Protein AF-A0A923RQ24-F1 (afdb_monomer)

Solvent-accessible surface area (backbone atoms only — not comparable to full-atom values): 4421 Å² total; per-residue (Å²): 129,66,66,66,40,54,54,36,51,49,48,53,51,54,51,47,57,51,26,62,77,63,68,19,39,48,49,91,44,51,65,56,54,51,51,47,48,54,54,23,52,76,66,69,53,58,69,73,62,50,50,52,54,49,47,48,73,75,73,39,47,76,36,84,70,81,78,80,73,75,78,77,83,128

Mean predicted aligned error: 5.89 Å

pLDDT: mean 89.64, std 13.72, range [48.12, 97.75]

Organism: NCBI:txid2763054

Structure (mmCIF, N/CA/C/O backbone):
data_AF-A0A923RQ24-F1
#
_entry.id   AF-A0A923RQ24-F1
#
loop_
_atom_site.group_PDB
_atom_site.id
_atom_site.type_symbol
_atom_site.label_atom_id
_atom_site.label_alt_id
_atom_site.label_comp_id
_atom_site.label_asym_id
_atom_site.label_entity_id
_atom_site.label_seq_id
_atom_site.pdbx_PDB_ins_code
_atom_site.Cartn_x
_atom_site.Cartn_y
_atom_site.Cartn_z
_atom_site.occupancy
_atom_site.B_iso_or_equiv
_atom_site.auth_seq_id
_atom_site.auth_comp_id
_atom_site.auth_asym_id
_atom_site.auth_atom_id
_atom_site.pdbx_PDB_model_num
ATOM 1 N N . MET A 1 1 ? 20.588 -0.769 -11.441 1.00 50.97 1 MET A N 1
ATOM 2 C CA . MET A 1 1 ? 20.072 -1.567 -10.306 1.00 50.97 1 MET A CA 1
ATOM 3 C C . MET A 1 1 ? 18.634 -1.972 -10.611 1.00 50.97 1 MET A C 1
ATOM 5 O O . MET A 1 1 ? 17.739 -1.168 -10.409 1.00 50.97 1 MET A O 1
ATOM 9 N N . PHE A 1 2 ? 18.414 -3.177 -11.143 1.00 55.00 2 PHE A N 1
ATOM 10 C CA . PHE A 1 2 ? 17.066 -3.706 -11.420 1.00 55.00 2 PHE A CA 1
ATOM 11 C C . PHE A 1 2 ? 16.430 -4.372 -10.187 1.00 55.00 2 PHE A C 1
ATOM 13 O O . PHE A 1 2 ? 15.226 -4.259 -9.980 1.00 55.00 2 PHE A O 1
ATOM 20 N N . GLY A 1 3 ? 17.254 -4.945 -9.299 1.00 67.69 3 GLY A N 1
ATOM 21 C CA . GLY A 1 3 ? 16.777 -5.640 -8.099 1.00 67.69 3 GLY A CA 1
ATOM 22 C C . GLY A 1 3 ? 15.918 -4.776 -7.169 1.00 67.69 3 GLY A C 1
ATOM 23 O O . GLY A 1 3 ? 14.913 -5.248 -6.654 1.00 67.69 3 GLY A O 1
ATOM 24 N N . SER A 1 4 ? 16.235 -3.488 -7.004 1.00 82.25 4 SER A N 1
ATOM 25 C CA . SER A 1 4 ? 15.456 -2.600 -6.128 1.00 82.25 4 S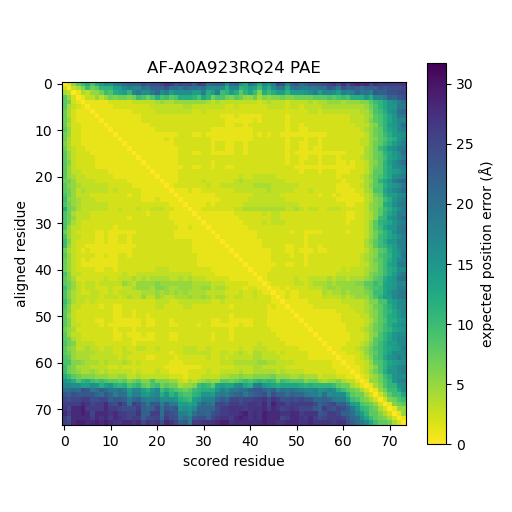ER A CA 1
ATOM 26 C C . SER A 1 4 ? 14.038 -2.337 -6.650 1.00 82.25 4 SER A C 1
ATOM 28 O O . SER A 1 4 ? 13.114 -2.198 -5.854 1.00 82.25 4 SER A O 1
ATOM 30 N N . MET A 1 5 ? 13.843 -2.295 -7.973 1.00 92.19 5 MET A N 1
ATOM 31 C CA . MET A 1 5 ? 12.524 -2.080 -8.578 1.00 92.19 5 MET A CA 1
ATOM 32 C C . MET A 1 5 ? 11.648 -3.326 -8.444 1.00 92.19 5 MET A C 1
ATOM 34 O O . MET A 1 5 ? 10.482 -3.212 -8.071 1.00 92.19 5 MET A O 1
ATOM 38 N N . GLU A 1 6 ? 12.195 -4.506 -8.737 1.00 91.50 6 GLU A N 1
ATOM 39 C CA . GLU A 1 6 ? 11.447 -5.764 -8.645 1.00 91.50 6 GLU A CA 1
ATOM 40 C C . GLU A 1 6 ? 11.045 -6.073 -7.203 1.00 91.50 6 GLU A C 1
ATOM 42 O O . GLU A 1 6 ? 9.885 -6.393 -6.960 1.00 91.50 6 GLU A O 1
ATOM 47 N N . LEU A 1 7 ? 11.946 -5.855 -6.239 1.00 94.69 7 LEU A N 1
ATOM 48 C CA . LEU A 1 7 ? 11.654 -6.019 -4.812 1.00 94.69 7 LEU A CA 1
ATOM 49 C C . LEU A 1 7 ? 10.553 -5.069 -4.323 1.00 94.69 7 LEU A C 1
ATOM 51 O O . LEU A 1 7 ? 9.666 -5.477 -3.578 1.00 94.69 7 LEU A O 1
ATOM 55 N N . LEU A 1 8 ? 10.583 -3.796 -4.732 1.00 95.56 8 LEU A N 1
ATOM 56 C CA . LEU A 1 8 ? 9.520 -2.848 -4.381 1.00 95.56 8 LEU A CA 1
ATOM 57 C C . LEU A 1 8 ? 8.194 -3.214 -5.060 1.00 95.56 8 LEU A C 1
ATOM 59 O O . LEU A 1 8 ? 7.139 -3.122 -4.438 1.00 95.56 8 LEU A O 1
ATOM 63 N N . GLY A 1 9 ? 8.247 -3.669 -6.313 1.00 96.00 9 GLY A N 1
ATOM 64 C CA . GLY A 1 9 ? 7.078 -4.148 -7.044 1.00 96.00 9 GLY A CA 1
ATOM 65 C C . GLY A 1 9 ? 6.438 -5.379 -6.403 1.00 96.00 9 GLY A C 1
ATOM 66 O O . GLY A 1 9 ? 5.213 -5.463 -6.364 1.00 96.00 9 GLY A O 1
ATOM 67 N N . ASP A 1 10 ? 7.247 -6.301 -5.884 1.00 96.25 10 ASP A N 1
ATOM 68 C CA . ASP A 1 10 ? 6.791 -7.476 -5.137 1.00 96.25 10 ASP A CA 1
ATOM 69 C C . ASP A 1 10 ? 6.134 -7.077 -3.809 1.00 96.25 10 ASP A C 1
ATOM 71 O O . ASP A 1 10 ? 5.023 -7.512 -3.513 1.00 96.25 10 ASP A O 1
ATOM 75 N N . LYS A 1 11 ? 6.731 -6.134 -3.065 1.00 96.31 11 LYS A N 1
ATOM 76 C CA . LYS A 1 11 ? 6.113 -5.579 -1.850 1.00 96.31 11 LYS A CA 1
ATOM 77 C C . LYS A 1 11 ? 4.747 -4.949 -2.122 1.00 96.31 11 LYS A C 1
ATOM 79 O O . LYS A 1 11 ? 3.828 -5.164 -1.337 1.00 96.31 11 LYS A O 1
ATOM 84 N N . ILE A 1 12 ? 4.585 -4.203 -3.219 1.00 97.31 12 ILE A N 1
ATOM 85 C CA . ILE A 1 12 ? 3.275 -3.646 -3.607 1.00 97.31 12 ILE A CA 1
ATOM 86 C C . ILE A 1 12 ? 2.256 -4.772 -3.812 1.00 97.31 12 ILE A C 1
ATOM 88 O O . ILE A 1 12 ? 1.121 -4.652 -3.361 1.00 97.31 12 ILE A O 1
ATOM 92 N N . ASP A 1 13 ? 2.662 -5.870 -4.450 1.00 97.56 13 ASP A N 1
ATOM 93 C CA . ASP A 1 13 ? 1.812 -7.035 -4.700 1.00 97.56 13 ASP A CA 1
ATOM 94 C C . ASP A 1 13 ? 1.389 -7.742 -3.403 1.00 97.56 13 ASP A C 1
ATOM 96 O O . ASP A 1 13 ? 0.202 -7.992 -3.183 1.00 97.56 13 ASP A O 1
ATOM 100 N N . GLN A 1 14 ? 2.344 -7.980 -2.500 1.00 97.69 14 GLN A N 1
ATOM 101 C CA . GLN A 1 14 ? 2.080 -8.580 -1.191 1.00 97.69 14 GLN A CA 1
ATOM 102 C C . GLN A 1 14 ? 1.118 -7.722 -0.359 1.00 97.69 14 GLN A C 1
ATOM 104 O O . GLN A 1 14 ? 0.137 -8.229 0.192 1.00 97.69 14 GLN A O 1
ATOM 109 N N . ARG A 1 15 ? 1.377 -6.409 -0.287 1.00 97.00 15 ARG A N 1
ATOM 110 C CA . ARG A 1 15 ? 0.529 -5.453 0.437 1.00 97.00 15 ARG A CA 1
ATOM 111 C C . ARG A 1 15 ? -0.869 -5.395 -0.168 1.00 97.00 15 ARG A C 1
ATOM 113 O O . A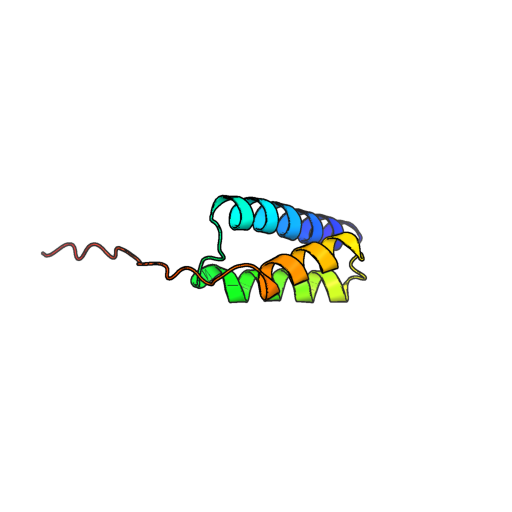RG A 1 15 ? -1.839 -5.517 0.570 1.00 97.00 15 ARG A O 1
ATOM 120 N N . PHE A 1 16 ? -0.972 -5.315 -1.494 1.00 97.62 16 PHE A N 1
ATOM 121 C CA . PHE A 1 16 ? -2.247 -5.363 -2.206 1.00 97.62 16 PHE A CA 1
ATOM 122 C C . PHE A 1 16 ? -3.055 -6.606 -1.820 1.00 97.62 16 PHE A C 1
ATOM 124 O O . PHE A 1 16 ? -4.169 -6.472 -1.323 1.00 97.62 16 PHE A O 1
ATOM 131 N N . SER A 1 17 ? -2.485 -7.807 -1.967 1.00 97.69 17 SER A N 1
ATOM 132 C CA . SER A 1 17 ? -3.192 -9.051 -1.633 1.00 97.69 17 SER A CA 1
ATOM 133 C C . SER A 1 17 ? -3.651 -9.080 -0.175 1.00 97.69 17 SER A C 1
ATOM 135 O O . SER A 1 17 ? -4.756 -9.539 0.109 1.00 97.69 17 SER A O 1
ATOM 137 N N . ARG A 1 18 ? -2.826 -8.580 0.751 1.00 97.25 18 ARG A N 1
ATOM 138 C CA . ARG A 1 18 ? -3.179 -8.499 2.171 1.00 97.25 18 ARG A CA 1
ATOM 139 C C . ARG A 1 18 ? -4.340 -7.534 2.413 1.00 97.25 18 ARG A C 1
ATOM 141 O O . ARG A 1 18 ? -5.267 -7.893 3.130 1.00 97.25 18 ARG A O 1
ATOM 148 N N . TYR A 1 19 ? -4.306 -6.340 1.827 1.00 97.44 19 TYR A N 1
ATOM 149 C CA . TYR A 1 19 ? -5.345 -5.325 2.027 1.00 97.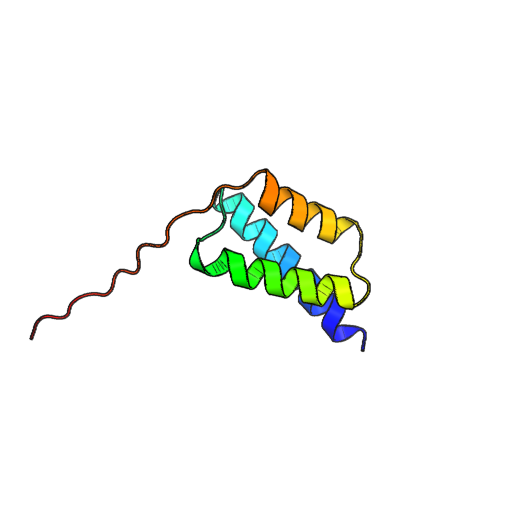44 19 TYR A CA 1
ATOM 150 C C . TYR A 1 19 ? -6.688 -5.728 1.425 1.00 97.44 19 TYR A C 1
ATOM 152 O O . TYR A 1 19 ? -7.724 -5.442 2.017 1.00 97.44 19 TYR A O 1
ATOM 160 N N . ILE A 1 20 ? -6.679 -6.451 0.301 1.00 97.50 20 ILE A N 1
ATOM 161 C CA . ILE A 1 20 ? -7.896 -7.051 -0.259 1.00 97.50 20 ILE A CA 1
ATOM 162 C C . ILE A 1 20 ? -8.495 -8.064 0.721 1.00 97.50 20 ILE A C 1
ATOM 164 O O . ILE A 1 20 ? -9.681 -7.984 1.019 1.00 97.50 20 ILE A O 1
ATOM 168 N N . SER A 1 21 ? -7.684 -8.967 1.282 1.00 97.00 21 SER A N 1
ATOM 169 C CA . SER A 1 21 ? -8.165 -9.940 2.276 1.00 97.00 21 SER A CA 1
ATOM 170 C C . SER A 1 21 ? -8.668 -9.301 3.574 1.00 97.00 21 SER A C 1
ATOM 172 O O . SER A 1 21 ? -9.485 -9.900 4.267 1.00 97.00 21 SER A O 1
ATOM 174 N N . LEU A 1 22 ? -8.176 -8.109 3.923 1.00 95.19 22 LEU A N 1
ATOM 175 C CA . LEU A 1 22 ? -8.611 -7.353 5.101 1.00 95.19 22 LEU A CA 1
ATOM 176 C C . LEU A 1 22 ? -9.802 -6.424 4.830 1.00 95.19 22 LEU A C 1
ATOM 178 O O . LEU A 1 22 ? -10.331 -5.853 5.781 1.00 95.19 22 LEU A O 1
ATOM 182 N N . ASP A 1 23 ? -10.206 -6.246 3.568 1.00 95.56 23 ASP A N 1
ATOM 183 C CA . ASP A 1 23 ? -11.162 -5.212 3.147 1.00 95.56 23 ASP A CA 1
ATOM 184 C C . A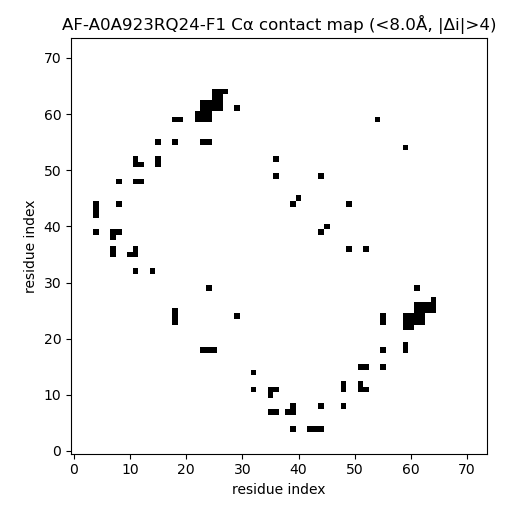SP A 1 23 ? -10.756 -3.801 3.633 1.00 95.56 23 ASP A C 1
ATOM 186 O O . ASP A 1 23 ? -11.574 -2.991 4.081 1.00 95.56 23 ASP A O 1
ATOM 190 N N . GLY A 1 24 ? -9.452 -3.506 3.601 1.00 95.75 24 GLY A N 1
ATOM 191 C CA . GLY A 1 24 ? -8.922 -2.242 4.100 1.00 95.75 24 GLY A CA 1
ATOM 192 C C . GLY A 1 24 ? -7.413 -2.215 4.327 1.00 95.75 24 GLY A C 1
ATOM 193 O O . GLY A 1 24 ? -6.719 -3.232 4.280 1.00 95.75 24 GLY A O 1
ATOM 194 N N . ILE A 1 25 ? -6.907 -1.013 4.586 1.00 96.94 25 ILE A N 1
ATOM 195 C CA . ILE A 1 25 ? -5.494 -0.725 4.847 1.00 96.94 25 ILE A CA 1
ATOM 196 C C . ILE A 1 25 ? -5.336 -0.429 6.339 1.00 96.94 25 ILE A C 1
ATOM 198 O O . ILE A 1 25 ? -5.990 0.493 6.821 1.00 96.94 25 ILE A O 1
ATOM 202 N N . PRO A 1 26 ? -4.478 -1.136 7.086 1.00 95.94 26 PRO A N 1
ATOM 203 C CA . PRO A 1 26 ? -4.176 -0.769 8.465 1.00 95.94 26 PRO A CA 1
ATOM 204 C C . PRO A 1 26 ? -3.601 0.650 8.529 1.00 95.94 26 PRO A C 1
ATOM 206 O O . PRO A 1 26 ? -2.697 0.977 7.762 1.00 95.94 26 PRO A O 1
ATOM 209 N N . GLU A 1 27 ? -4.099 1.481 9.444 1.00 95.25 27 GLU A N 1
ATOM 210 C CA . GLU A 1 27 ? -3.693 2.887 9.593 1.00 95.25 27 GLU A CA 1
ATOM 211 C C . GLU A 1 27 ? -2.170 3.059 9.668 1.00 95.25 27 GLU A C 1
ATOM 213 O O . GLU A 1 27 ? -1.602 3.882 8.954 1.00 95.25 27 GLU A O 1
ATOM 218 N N . ASN A 1 28 ? -1.494 2.205 10.440 1.00 93.19 28 ASN A N 1
ATOM 219 C CA . ASN A 1 28 ? -0.043 2.249 10.617 1.00 93.19 28 ASN A CA 1
ATOM 220 C C . ASN A 1 28 ? 0.760 1.846 9.363 1.00 93.19 28 ASN A C 1
ATOM 222 O O . ASN A 1 28 ? 1.983 1.962 9.361 1.00 93.19 28 ASN A O 1
ATOM 226 N N . GLU A 1 29 ? 0.109 1.305 8.331 1.00 95.75 29 GLU A N 1
ATOM 227 C CA . GLU A 1 29 ? 0.750 0.869 7.087 1.00 95.75 29 GLU A CA 1
ATOM 228 C C . GLU A 1 29 ? 0.454 1.815 5.912 1.00 95.75 29 GLU A C 1
ATOM 230 O O . GLU A 1 29 ? 1.056 1.657 4.851 1.00 95.75 29 GLU A O 1
ATOM 235 N N . VAL A 1 30 ? -0.425 2.814 6.082 1.00 95.44 30 VAL A N 1
ATOM 236 C CA . VAL A 1 30 ? -0.796 3.758 5.011 1.00 95.44 30 VAL A CA 1
ATOM 237 C C . VAL A 1 30 ? 0.427 4.531 4.513 1.00 95.44 30 VAL A C 1
ATOM 239 O O . VAL A 1 30 ? 0.690 4.552 3.310 1.00 95.44 30 VAL A O 1
ATOM 242 N N . GLU A 1 31 ? 1.192 5.129 5.429 1.00 95.50 31 GLU A N 1
ATOM 243 C CA . GLU A 1 31 ? 2.384 5.916 5.090 1.00 95.50 31 GLU A CA 1
ATOM 244 C C . GLU A 1 31 ? 3.496 5.04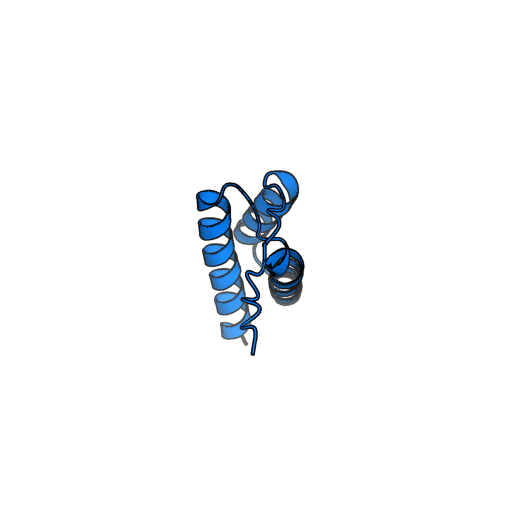2 4.498 1.00 95.50 31 GLU A C 1
ATOM 246 O O . GLU A 1 31 ? 4.137 5.418 3.514 1.00 95.50 31 GLU A O 1
ATOM 251 N N . GLU A 1 32 ? 3.692 3.838 5.047 1.00 94.69 32 GLU A N 1
ATOM 252 C CA . GLU A 1 32 ? 4.682 2.893 4.526 1.00 94.69 32 GLU A CA 1
ATOM 253 C C . GLU A 1 32 ? 4.339 2.476 3.090 1.00 94.69 32 GLU A C 1
ATOM 255 O O . GLU A 1 32 ? 5.209 2.467 2.214 1.00 94.69 32 GLU A O 1
ATOM 260 N N . PHE A 1 33 ? 3.068 2.168 2.822 1.00 96.62 33 PHE A N 1
ATOM 261 C CA . PHE A 1 33 ? 2.616 1.776 1.492 1.00 96.62 33 PHE A CA 1
ATOM 262 C C . PHE A 1 33 ? 2.808 2.902 0.466 1.00 96.62 33 PHE A C 1
ATOM 264 O O . PHE A 1 33 ? 3.268 2.648 -0.652 1.00 96.62 33 PHE A O 1
ATOM 271 N N . GLU A 1 34 ? 2.543 4.153 0.854 1.00 96.56 34 GLU A N 1
ATOM 272 C CA . GLU A 1 34 ? 2.834 5.328 0.026 1.00 96.56 34 GLU A CA 1
ATOM 273 C C . GLU A 1 34 ? 4.332 5.485 -0.256 1.00 96.56 34 GLU A C 1
ATOM 275 O O . GLU A 1 34 ? 4.726 5.700 -1.406 1.00 96.56 34 GLU A O 1
ATOM 280 N N . GLY A 1 35 ? 5.182 5.300 0.757 1.00 96.62 35 GLY A N 1
ATOM 281 C CA . GLY A 1 35 ? 6.637 5.358 0.614 1.00 96.62 35 GLY A CA 1
ATOM 282 C C . GLY A 1 35 ? 7.188 4.297 -0.342 1.00 96.62 35 GLY A C 1
ATOM 283 O O . GLY A 1 35 ? 8.007 4.609 -1.214 1.00 96.62 35 GLY A O 1
ATOM 284 N N . ILE A 1 36 ? 6.701 3.055 -0.237 1.00 96.06 36 ILE A N 1
ATOM 285 C CA . ILE A 1 36 ? 7.068 1.954 -1.143 1.00 96.06 36 ILE A CA 1
ATOM 286 C C . ILE A 1 36 ? 6.697 2.315 -2.584 1.00 96.06 36 ILE A C 1
ATOM 288 O O . ILE A 1 36 ? 7.528 2.186 -3.488 1.00 96.06 36 ILE A O 1
ATOM 292 N N . TYR A 1 37 ? 5.472 2.798 -2.806 1.00 96.94 37 TYR A N 1
ATOM 293 C CA . TYR A 1 37 ? 5.016 3.167 -4.141 1.00 96.94 37 TYR A CA 1
ATOM 294 C C . TYR A 1 37 ? 5.784 4.362 -4.718 1.00 96.94 37 TYR A C 1
ATOM 296 O O . TYR A 1 37 ? 6.191 4.334 -5.882 1.00 96.94 37 TYR A O 1
ATOM 304 N N . ALA A 1 38 ? 6.047 5.393 -3.914 1.00 96.69 38 ALA A N 1
ATOM 305 C CA . ALA A 1 38 ? 6.816 6.558 -4.338 1.00 96.69 38 ALA A CA 1
ATOM 306 C C . ALA A 1 38 ? 8.239 6.171 -4.771 1.00 96.69 38 ALA A C 1
ATOM 308 O O . ALA A 1 38 ? 8.714 6.621 -5.818 1.00 96.69 38 ALA A O 1
ATOM 309 N N . ALA A 1 39 ? 8.909 5.302 -4.008 1.00 95.50 39 ALA A N 1
ATOM 310 C CA . ALA A 1 39 ? 10.215 4.763 -4.377 1.00 95.50 39 ALA A CA 1
ATOM 311 C C . ALA A 1 39 ? 10.138 3.915 -5.658 1.00 95.50 39 ALA A C 1
ATOM 313 O O . ALA A 1 39 ? 10.956 4.092 -6.560 1.00 95.50 39 ALA A O 1
ATOM 314 N N . TYR A 1 40 ? 9.124 3.054 -5.780 1.00 95.44 40 TYR A N 1
ATOM 315 C CA . TYR A 1 40 ? 8.899 2.232 -6.972 1.00 95.44 40 TYR A CA 1
ATOM 316 C C . TYR A 1 40 ? 8.700 3.085 -8.233 1.00 95.44 40 TYR A C 1
ATOM 318 O O . TYR A 1 40 ? 9.318 2.831 -9.269 1.00 95.44 40 TYR A O 1
ATOM 326 N N . LYS A 1 41 ? 7.887 4.143 -8.144 1.00 94.31 41 LYS A N 1
ATOM 327 C CA . LYS A 1 41 ? 7.607 5.053 -9.260 1.00 94.31 41 LYS A CA 1
ATOM 328 C C . LYS A 1 41 ? 8.857 5.804 -9.718 1.00 94.31 41 LYS A C 1
ATOM 330 O O . LYS A 1 41 ? 9.080 5.917 -10.921 1.00 94.31 41 LYS A O 1
ATOM 335 N N . LYS A 1 42 ? 9.711 6.244 -8.785 1.00 94.56 42 LYS A N 1
ATOM 336 C CA . LYS A 1 42 ? 11.004 6.886 -9.100 1.00 94.56 42 LYS A CA 1
ATOM 337 C C . LYS A 1 42 ? 11.955 5.978 -9.888 1.00 94.56 42 LYS A C 1
ATOM 339 O O . LYS A 1 42 ? 12.798 6.489 -10.615 1.00 94.56 42 LYS A O 1
ATOM 344 N N . LEU A 1 43 ? 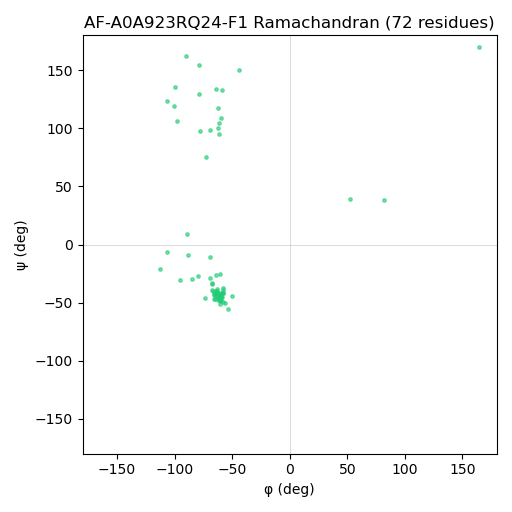11.813 4.658 -9.769 1.00 93.75 43 LEU A N 1
ATOM 345 C CA . LEU A 1 43 ? 12.626 3.676 -10.493 1.00 93.75 43 LEU A CA 1
ATOM 346 C C . LEU A 1 43 ? 12.048 3.275 -11.863 1.00 93.75 43 LEU A C 1
ATOM 348 O O . LEU A 1 43 ? 12.560 2.344 -12.477 1.00 93.75 43 LEU A O 1
ATOM 352 N N . GLY A 1 44 ? 11.001 3.946 -12.356 1.00 92.25 44 GLY A N 1
ATOM 353 C CA . GLY A 1 44 ? 10.360 3.582 -13.627 1.00 92.25 44 GLY A CA 1
ATOM 354 C C . GLY A 1 44 ? 9.356 2.435 -13.489 1.00 92.25 44 GLY A C 1
ATOM 355 O O . GLY A 1 44 ? 9.271 1.567 -14.356 1.00 92.25 44 GLY A O 1
ATOM 356 N N . GLY A 1 45 ? 8.609 2.425 -12.380 1.00 90.38 45 GLY A N 1
ATOM 357 C CA . GLY A 1 45 ? 7.514 1.498 -12.104 1.00 90.38 45 GLY A CA 1
ATOM 358 C C . GLY A 1 45 ? 6.552 1.266 -13.279 1.00 90.38 45 GLY A C 1
ATOM 359 O O . GLY A 1 45 ? 6.328 2.147 -14.104 1.00 90.38 45 GLY A O 1
ATOM 360 N N . ASN A 1 46 ? 5.950 0.076 -13.346 1.00 93.19 46 ASN A N 1
ATOM 361 C CA . ASN A 1 46 ? 5.028 -0.277 -14.424 1.00 93.19 46 ASN A CA 1
ATOM 362 C C . ASN A 1 46 ? 3.563 0.065 -14.115 1.00 93.19 46 ASN A C 1
ATOM 364 O O . ASN A 1 46 ? 3.160 0.225 -12.961 1.00 93.19 46 ASN A O 1
ATOM 368 N N . HIS A 1 47 ? 2.757 0.103 -15.179 1.00 93.94 47 HIS A N 1
ATOM 369 C CA . HIS A 1 47 ? 1.339 0.450 -15.110 1.00 93.94 47 HIS A CA 1
ATOM 370 C C . HIS A 1 47 ? 0.533 -0.510 -14.216 1.00 93.94 47 HIS A C 1
ATOM 372 O O . HIS A 1 47 ? -0.246 -0.058 -13.387 1.00 93.94 47 HIS A O 1
ATOM 378 N N . LYS A 1 48 ? 0.788 -1.826 -14.295 1.00 95.19 48 LYS A N 1
ATOM 379 C CA . LYS A 1 48 ? 0.042 -2.838 -13.521 1.00 95.19 48 LYS A CA 1
ATOM 380 C C . LYS A 1 48 ? 0.121 -2.615 -12.007 1.00 95.19 48 LYS A C 1
ATOM 382 O O . LYS A 1 48 ? -0.863 -2.788 -11.294 1.00 95.19 48 LYS A O 1
ATOM 387 N N . ARG A 1 49 ? 1.300 -2.262 -11.491 1.00 95.25 49 ARG A N 1
ATOM 388 C CA . ARG A 1 49 ? 1.500 -2.003 -10.052 1.00 95.25 49 ARG A CA 1
ATOM 389 C C . ARG A 1 49 ? 1.010 -0.615 -9.644 1.00 95.25 49 ARG A C 1
ATOM 391 O O . ARG A 1 49 ? 0.568 -0.450 -8.511 1.00 95.25 49 ARG A O 1
ATOM 398 N N . GLU A 1 50 ? 1.010 0.351 -10.565 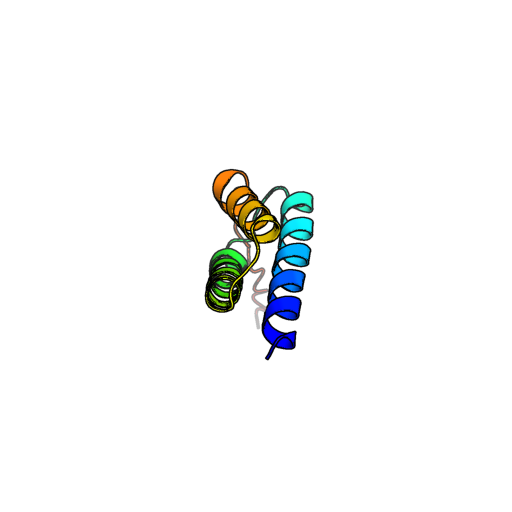1.00 96.44 50 GLU A N 1
ATOM 399 C CA . GLU A 1 50 ? 0.321 1.632 -10.364 1.00 96.44 50 GLU A CA 1
ATOM 400 C C . GLU A 1 50 ? -1.199 1.443 -10.221 1.00 96.44 50 GLU A C 1
ATOM 402 O O . GLU A 1 50 ? -1.798 2.046 -9.332 1.00 96.44 50 GLU A O 1
ATOM 407 N N . GLU A 1 51 ? -1.828 0.581 -11.023 1.00 97.75 51 GLU A N 1
ATOM 408 C CA . GLU A 1 51 ? -3.261 0.275 -10.894 1.00 97.75 51 GLU A CA 1
ATOM 4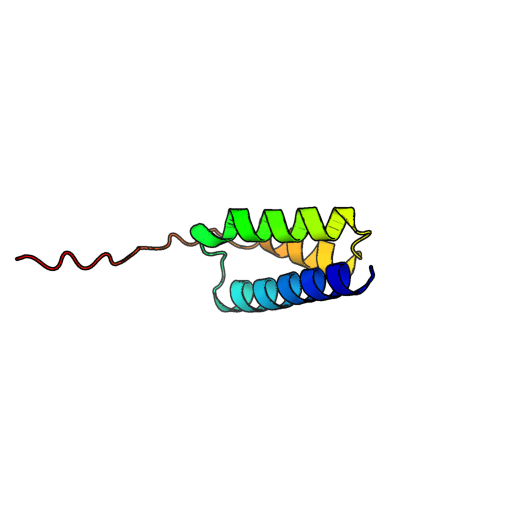09 C C . GLU A 1 51 ? -3.597 -0.351 -9.538 1.00 97.75 51 GLU A C 1
ATOM 411 O O . GLU A 1 51 ? -4.546 0.081 -8.888 1.00 97.75 51 GLU A O 1
ATOM 416 N N . LYS A 1 52 ? -2.782 -1.300 -9.057 1.00 97.50 52 LYS A N 1
ATOM 417 C CA . LYS A 1 52 ? -2.947 -1.889 -7.714 1.00 97.50 52 LYS A CA 1
ATOM 418 C C . LYS A 1 52 ? -2.862 -0.838 -6.611 1.00 97.50 52 LYS A C 1
ATOM 420 O O . LYS A 1 52 ? -3.698 -0.822 -5.711 1.00 97.50 52 LYS A O 1
ATOM 425 N N . TYR A 1 53 ? -1.876 0.055 -6.694 1.00 97.31 53 TYR A N 1
ATOM 426 C CA . TYR A 1 53 ? -1.734 1.160 -5.749 1.00 97.31 53 TYR A CA 1
ATOM 427 C C . TYR A 1 53 ? -2.962 2.083 -5.760 1.00 97.31 53 TYR A C 1
ATOM 429 O O . TYR A 1 53 ? -3.524 2.375 -4.703 1.00 97.31 53 TYR A O 1
ATOM 437 N N . LYS A 1 54 ? -3.417 2.506 -6.949 1.00 97.31 54 LYS A N 1
ATOM 438 C CA . LYS A 1 54 ? -4.614 3.349 -7.100 1.00 97.31 54 LYS A CA 1
ATOM 439 C C . LYS A 1 54 ? -5.849 2.656 -6.542 1.00 97.31 54 LYS A C 1
ATOM 441 O O . LYS A 1 54 ? -6.581 3.279 -5.780 1.00 97.31 54 LYS A O 1
ATOM 446 N N . TYR A 1 55 ? -6.028 1.370 -6.850 1.00 97.50 55 TYR A N 1
ATOM 447 C CA . TYR A 1 55 ? -7.154 0.590 -6.355 1.00 97.50 55 TYR A CA 1
ATOM 448 C C . TYR A 1 55 ? -7.214 0.625 -4.827 1.00 97.50 55 TYR A C 1
ATOM 450 O O . TYR A 1 55 ? -8.238 0.971 -4.248 1.00 97.50 55 TYR A O 1
ATOM 458 N N . VAL A 1 56 ? -6.086 0.343 -4.174 1.00 96.31 56 VAL A N 1
ATOM 459 C CA . VAL A 1 56 ? -5.973 0.374 -2.713 1.00 96.31 56 VAL A CA 1
ATOM 460 C C . VAL A 1 56 ? -6.347 1.753 -2.160 1.00 96.31 56 VAL A C 1
ATOM 462 O O . VAL A 1 56 ? -7.190 1.838 -1.277 1.00 96.31 56 VAL A O 1
ATOM 465 N N . LYS A 1 57 ? -5.796 2.843 -2.706 1.00 95.50 57 LYS A N 1
ATOM 466 C CA . LYS A 1 57 ? -6.064 4.206 -2.205 1.00 95.50 57 LYS A CA 1
ATOM 467 C C . LYS A 1 57 ? -7.491 4.698 -2.462 1.00 95.50 57 LYS A C 1
ATOM 469 O O . LYS A 1 57 ? -7.964 5.551 -1.719 1.00 95.50 57 LYS A O 1
ATOM 474 N N . GLN A 1 58 ? -8.137 4.230 -3.528 1.00 96.00 58 GLN A N 1
ATOM 475 C CA . GLN A 1 58 ? -9.451 4.720 -3.957 1.00 96.00 58 GLN A CA 1
ATOM 476 C C . GLN A 1 58 ? -10.611 3.868 -3.441 1.00 96.00 58 GLN A C 1
ATOM 478 O O . GLN A 1 58 ? -11.696 4.401 -3.227 1.00 96.00 58 GLN A O 1
ATOM 483 N N . HIS A 1 59 ? -10.397 2.564 -3.257 1.00 95.88 59 HIS A N 1
ATOM 484 C CA . HIS A 1 59 ? -11.469 1.617 -2.943 1.00 95.88 59 HIS A CA 1
ATOM 485 C C . HIS A 1 59 ? -11.375 1.020 -1.542 1.00 95.88 59 HIS A C 1
ATOM 487 O O . HIS A 1 59 ? -12.387 0.539 -1.038 1.00 95.88 59 HIS A O 1
ATOM 493 N N . LEU A 1 60 ? -10.201 1.031 -0.903 1.00 95.88 60 LEU A N 1
ATOM 494 C CA . LEU A 1 60 ? -10.039 0.449 0.426 1.00 95.88 60 LEU A CA 1
ATOM 495 C C . LEU A 1 60 ? -10.083 1.525 1.509 1.00 95.88 60 LEU A C 1
ATOM 497 O O . LEU A 1 60 ? -9.461 2.582 1.402 1.00 95.88 60 LEU A O 1
ATOM 501 N N . LYS A 1 61 ? -10.819 1.230 2.580 1.00 96.25 61 LYS A N 1
ATOM 502 C CA . LYS A 1 61 ? -10.902 2.082 3.770 1.00 96.25 61 LYS A CA 1
ATOM 503 C C . LYS A 1 61 ? -9.672 1.902 4.656 1.00 96.25 61 LYS A C 1
ATOM 505 O O . LYS A 1 61 ? -9.056 0.837 4.670 1.00 96.25 61 LYS A O 1
ATOM 510 N N . VAL A 1 62 ? -9.352 2.924 5.441 1.00 96.56 62 VAL A N 1
ATOM 511 C CA . VAL A 1 62 ? -8.341 2.809 6.495 1.00 96.56 62 VAL A CA 1
ATOM 512 C C . VAL A 1 62 ? -8.962 2.110 7.706 1.00 96.56 62 VAL A C 1
ATOM 514 O O . VAL A 1 62 ? -10.047 2.480 8.154 1.00 96.56 62 VAL A O 1
ATOM 517 N N . ILE A 1 63 ? -8.290 1.079 8.211 1.00 96.00 63 ILE A N 1
ATOM 518 C CA . ILE A 1 63 ? -8.685 0.303 9.383 1.00 96.00 63 ILE A CA 1
ATOM 519 C C . ILE A 1 63 ? -7.851 0.801 10.570 1.00 96.00 63 ILE A C 1
ATOM 521 O O . ILE A 1 63 ? -6.622 0.679 10.526 1.00 96.00 63 ILE A O 1
ATOM 525 N N . PRO A 1 64 ? -8.474 1.331 11.635 1.00 93.44 64 PRO A N 1
ATOM 526 C CA . PRO A 1 64 ? -7.747 1.756 12.823 1.00 93.44 64 PRO A CA 1
ATOM 527 C C . PRO A 1 64 ? -7.074 0.554 13.488 1.00 93.44 64 PRO A C 1
ATOM 52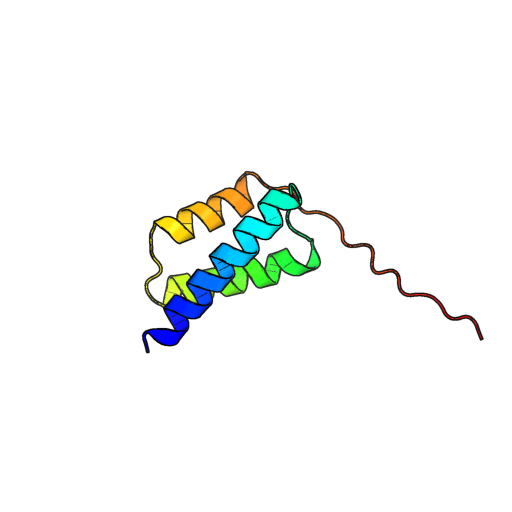9 O O . PRO A 1 64 ? -7.692 -0.498 13.683 1.00 93.44 64 PRO A O 1
ATOM 532 N N . VAL A 1 65 ? -5.805 0.706 13.859 1.00 87.38 65 VAL A N 1
ATOM 533 C CA . VAL A 1 65 ? -5.055 -0.344 14.554 1.00 87.38 65 VAL A CA 1
ATOM 534 C C . VAL A 1 65 ? -5.065 -0.048 16.044 1.00 87.38 65 VAL A C 1
ATOM 536 O O . VAL A 1 65 ? -4.386 0.854 16.523 1.00 87.38 65 VAL A O 1
ATOM 539 N N . VAL A 1 66 ? -5.844 -0.825 16.798 1.00 78.81 66 VAL A N 1
ATOM 540 C CA . VAL A 1 66 ? -5.830 -0.746 18.261 1.00 78.81 66 VAL A CA 1
ATOM 541 C C . VAL A 1 66 ? -4.591 -1.477 18.763 1.00 78.81 66 VAL A C 1
ATOM 543 O O . VAL A 1 66 ? -4.585 -2.703 18.902 1.00 78.81 66 VAL A O 1
ATOM 546 N N . SER A 1 67 ? -3.532 -0.725 19.046 1.00 67.44 67 SER A N 1
ATOM 547 C CA . SER A 1 67 ? -2.387 -1.239 19.790 1.00 67.44 67 SER A CA 1
ATOM 548 C C . SER A 1 67 ? -2.859 -1.663 21.178 1.00 67.44 67 SER A C 1
ATOM 550 O O . SER A 1 67 ? -3.108 -0.826 22.043 1.00 67.44 67 SER A O 1
ATOM 552 N N . LYS A 1 68 ? -2.987 -2.975 21.414 1.00 63.03 68 LYS A N 1
ATOM 553 C CA . LYS A 1 68 ? -3.140 -3.518 22.768 1.00 63.03 68 LYS A CA 1
ATOM 554 C C . LYS A 1 68 ? -1.796 -3.406 23.488 1.00 63.03 68 LYS A C 1
ATOM 556 O O . LYS A 1 68 ? -1.093 -4.399 23.652 1.00 63.03 68 LYS A O 1
ATOM 561 N N . LEU A 1 69 ? -1.433 -2.196 23.906 1.00 61.12 69 LEU A N 1
ATOM 562 C CA . LEU A 1 69 ? -0.488 -2.027 25.002 1.00 61.12 69 LEU A CA 1
ATOM 563 C C . LEU A 1 69 ? -1.165 -2.655 26.221 1.00 61.12 69 LEU A C 1
ATOM 565 O O . LEU A 1 69 ? -2.084 -2.077 26.796 1.00 61.12 69 LEU A O 1
ATOM 569 N N . LYS A 1 70 ? -0.783 -3.889 26.563 1.00 53.66 70 LYS A N 1
ATOM 570 C CA . LYS A 1 70 ? -1.062 -4.408 27.898 1.00 53.66 70 LYS A CA 1
ATOM 571 C C . LYS A 1 70 ? -0.359 -3.452 28.857 1.00 53.66 70 LYS A C 1
ATOM 573 O O . LYS A 1 70 ? 0.866 -3.426 28.897 1.00 53.66 70 LYS A O 1
ATOM 578 N N . GLN A 1 71 ? -1.130 -2.648 29.581 1.00 49.69 71 GLN A N 1
ATOM 579 C CA . GLN A 1 71 ? -0.678 -2.155 30.872 1.00 49.69 71 GLN A CA 1
ATOM 580 C C . GLN A 1 71 ? -0.487 -3.402 31.735 1.00 49.69 71 GLN A C 1
ATOM 582 O O . GLN A 1 71 ? -1.450 -3.967 32.246 1.00 49.69 71 GLN A O 1
ATOM 587 N N . GLU A 1 72 ? 0.742 -3.905 31.793 1.00 59.81 72 GLU A N 1
ATOM 588 C CA . GLU A 1 72 ? 1.162 -4.707 32.931 1.00 59.81 72 GLU A CA 1
ATOM 589 C C . GLU A 1 72 ? 1.239 -3.728 34.103 1.00 59.81 72 GLU A C 1
ATOM 591 O O . GLU A 1 72 ? 2.156 -2.916 34.199 1.00 59.81 72 GLU A O 1
ATOM 596 N N . GLU A 1 73 ? 0.180 -3.717 34.911 1.00 63.81 73 GLU A N 1
ATOM 597 C CA . GLU A 1 73 ? 0.217 -3.153 36.254 1.00 63.81 73 GLU A CA 1
ATOM 598 C C . GLU A 1 73 ? 1.230 -3.953 37.083 1.00 63.81 73 GLU A C 1
ATOM 600 O O . GLU A 1 73 ? 1.026 -5.151 37.301 1.00 63.81 73 GLU A O 1
ATOM 605 N N . LEU A 1 74 ? 2.294 -3.292 37.550 1.00 48.12 74 LEU A N 1
ATOM 606 C CA . LEU A 1 74 ? 2.894 -3.542 38.863 1.00 48.12 74 LEU A CA 1
ATOM 607 C C . LEU A 1 74 ? 3.651 -2.307 39.368 1.00 48.12 74 LEU A C 1
ATOM 609 O O . LEU A 1 74 ? 4.498 -1.783 38.609 1.00 48.12 74 LEU A O 1
#

Radius of gyration: 14.87 Å; Cα contacts (8 Å, |Δi|>4): 59; chains: 1; bounding box: 32×17×54 Å

Secondary structure (DSSP, 8-state):
--HHHHHHHHHHHHHHHHHHHHTSEEHHHHHHHHHHHHHHHHTT--HHHHHHHHHHHHHPPEEP----------

Foldseek 3Di:
DVVLLVVLLVVLVVQLVVQVVVLADEPVCPVVNVVSVVSNVVVVHDPVSVVSSCCRVPRGYYDYDPPPPPPPDD

Sequence (74 aa):
MFGSMELLGDKIDQRFSRYISLDGIPENEVEEFEGIYAAYKKLGGNHKREEKYKYVKQHLKVIPVVSKLKQEEL